Protein AF-A0A947FVB9-F1 (afdb_monomer_lite)

pLDDT: mean 87.25, std 13.69, range [56.94, 98.19]

Foldseek 3Di:
DVVVVVVPPDPPPPPPDPDDDDDDDDPVRVVVPDPDAQPDCFAADPPPRHGDVSHPD

Radius of gyration: 21.5 Å; chains: 1; bounding box: 34×34×54 Å

Sequence (57 aa):
MKDIFSFFEKPKDPLAFSAIRISLASPEKIREWSHGEVRKPETINYRTFKPERDGLF

Structure (mmCIF, N/CA/C/O backbone):
data_AF-A0A947FVB9-F1
#
_entry.id   AF-A0A947FVB9-F1
#
loop_
_atom_site.group_PDB
_atom_site.id
_atom_site.type_symbol
_atom_site.label_atom_id
_atom_site.label_alt_id
_atom_site.label_comp_id
_atom_site.label_asym_id
_atom_site.label_entity_id
_atom_site.label_seq_id
_atom_site.pdbx_PDB_ins_code
_atom_site.Cartn_x
_atom_site.Cartn_y
_atom_site.Cartn_z
_atom_site.occupancy
_atom_site.B_iso_or_equiv
_atom_site.auth_seq_id
_atom_site.auth_comp_id
_atom_site.auth_asym_id
_atom_site.auth_atom_id
_atom_site.pdbx_PDB_model_num
ATOM 1 N N . MET A 1 1 ? -2.346 22.611 -41.235 1.00 58.41 1 MET A N 1
ATOM 2 C CA . MET A 1 1 ? -2.151 21.390 -42.061 1.00 58.41 1 MET A CA 1
ATOM 3 C C . MET A 1 1 ? -1.548 20.229 -41.263 1.00 58.41 1 MET A C 1
ATOM 5 O O . MET A 1 1 ? -1.877 19.101 -41.585 1.00 58.41 1 MET A O 1
ATOM 9 N N . LYS A 1 2 ? -0.737 20.459 -40.213 1.00 56.94 2 LYS A N 1
ATOM 10 C CA . LYS A 1 2 ? -0.232 19.387 -39.326 1.00 56.94 2 LYS A CA 1
ATOM 11 C C . LYS A 1 2 ? -1.308 18.775 -38.405 1.00 56.94 2 LYS A C 1
ATOM 13 O O . LYS A 1 2 ? -1.214 17.601 -38.085 1.00 56.94 2 LYS A O 1
ATOM 18 N N . ASP A 1 3 ? -2.357 19.528 -38.072 1.00 63.16 3 ASP A N 1
ATOM 19 C CA . ASP A 1 3 ? -3.397 19.120 -37.104 1.00 63.16 3 ASP A CA 1
ATOM 20 C C . ASP A 1 3 ? -4.485 18.183 -37.653 1.00 63.16 3 ASP A C 1
ATOM 22 O O . ASP A 1 3 ? -5.262 17.624 -36.892 1.00 63.16 3 ASP A O 1
ATOM 26 N N . ILE A 1 4 ? -4.576 18.005 -38.975 1.00 68.94 4 ILE A N 1
ATOM 27 C CA . ILE A 1 4 ? -5.574 17.109 -39.594 1.00 68.94 4 ILE A CA 1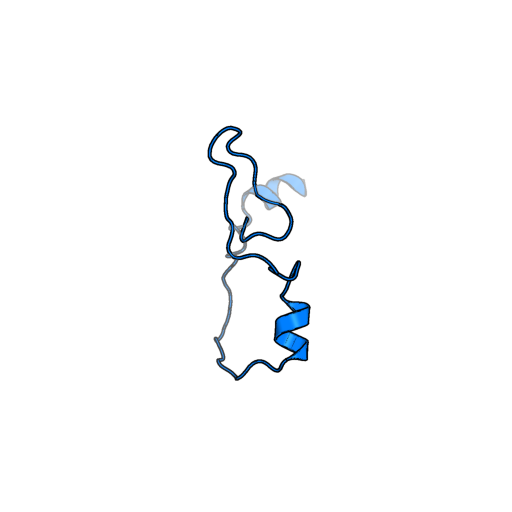
ATOM 28 C C . ILE A 1 4 ? -5.075 15.656 -39.576 1.00 68.94 4 ILE A C 1
ATOM 30 O O . ILE A 1 4 ? -5.864 14.718 -39.502 1.00 68.94 4 ILE A O 1
ATOM 34 N N . PHE A 1 5 ? -3.753 15.465 -39.609 1.00 63.03 5 PHE A N 1
ATOM 35 C CA . PHE A 1 5 ? -3.126 14.144 -39.637 1.00 63.03 5 PHE A CA 1
ATOM 36 C C . PHE A 1 5 ? -3.093 13.457 -38.265 1.00 63.03 5 PHE A C 1
ATOM 38 O O . PHE A 1 5 ? -3.075 12.231 -38.220 1.00 63.03 5 PHE A O 1
ATOM 45 N N . SER A 1 6 ? -3.160 14.210 -37.162 1.00 64.50 6 SER A N 1
ATOM 46 C CA . SER A 1 6 ? -3.239 13.651 -35.802 1.00 64.50 6 SER A CA 1
ATOM 47 C C . SER A 1 6 ? -4.571 12.949 -35.517 1.00 64.50 6 SER A C 1
ATOM 49 O O . SER A 1 6 ? -4.637 12.078 -34.658 1.00 64.50 6 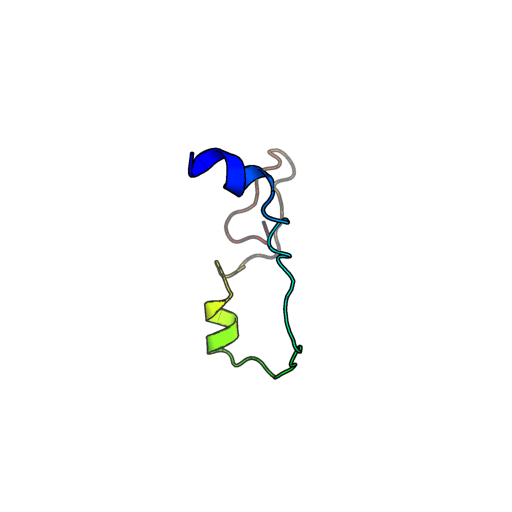SER A O 1
ATOM 51 N N . PHE A 1 7 ? -5.631 13.271 -36.266 1.00 64.56 7 PHE A N 1
ATOM 52 C CA . PHE A 1 7 ? -6.955 12.656 -36.112 1.00 64.56 7 PHE A CA 1
ATOM 53 C C . PHE A 1 7 ? -7.030 11.223 -36.677 1.00 64.56 7 PHE A C 1
ATOM 55 O O . PHE A 1 7 ? -7.927 10.462 -36.324 1.00 64.56 7 PHE A O 1
ATOM 62 N N . PHE A 1 8 ? -6.084 10.846 -37.547 1.00 69.50 8 PHE A N 1
ATOM 63 C CA . PHE A 1 8 ? -5.963 9.502 -38.126 1.00 69.50 8 PHE A CA 1
ATOM 64 C C . PHE A 1 8 ? -4.867 8.657 -37.460 1.00 69.50 8 PHE A C 1
ATOM 66 O O . PHE A 1 8 ? -4.645 7.513 -37.869 1.00 69.50 8 PHE A O 1
ATOM 73 N N . GLU A 1 9 ? -4.177 9.184 -36.443 1.00 70.19 9 GLU A N 1
ATOM 74 C CA . GLU A 1 9 ? -3.270 8.370 -35.640 1.00 70.19 9 GLU A CA 1
ATOM 75 C C . GLU A 1 9 ? -4.098 7.321 -34.893 1.00 70.19 9 GLU A C 1
ATOM 77 O O . GLU A 1 9 ? -4.943 7.639 -34.055 1.00 70.19 9 GLU A O 1
ATOM 82 N N . LYS A 1 10 ? -3.879 6.040 -35.225 1.00 66.88 10 LYS A N 1
ATOM 83 C CA . LYS A 1 10 ? -4.436 4.931 -34.444 1.00 66.88 10 LYS A CA 1
ATOM 84 C C . LYS A 1 10 ? -4.087 5.170 -32.971 1.00 66.88 10 LYS A C 1
ATOM 86 O O . LYS A 1 10 ? -2.934 5.522 -32.705 1.00 66.88 10 LYS A O 1
ATOM 91 N N . PRO A 1 11 ? -5.024 4.957 -32.026 1.00 69.69 11 PRO A N 1
ATOM 92 C CA . PRO A 1 11 ? -4.706 5.060 -30.611 1.00 69.69 11 PRO A CA 1
ATOM 93 C C . PRO A 1 11 ? -3.480 4.191 -30.360 1.00 69.69 11 PRO A C 1
ATOM 95 O O . PRO A 1 11 ? -3.467 3.014 -30.729 1.00 69.69 11 PRO A O 1
ATOM 98 N N . LYS A 1 12 ? -2.417 4.809 -29.838 1.00 65.69 12 LYS A N 1
ATOM 99 C CA . LYS A 1 12 ? -1.186 4.110 -29.494 1.00 65.69 12 LYS A CA 1
ATOM 100 C C . LYS A 1 12 ? -1.597 3.037 -28.501 1.00 65.69 12 LYS A C 1
ATOM 102 O O . LYS A 1 12 ? -1.972 3.378 -27.383 1.00 65.69 12 LYS A O 1
ATOM 107 N N . ASP A 1 13 ? -1.635 1.788 -28.959 1.00 68.31 13 ASP A N 1
ATOM 108 C CA . ASP A 1 13 ? -2.099 0.675 -28.146 1.00 68.31 13 ASP A CA 1
ATOM 109 C C . ASP A 1 13 ? -1.243 0.680 -26.873 1.00 68.31 13 ASP A C 1
ATOM 111 O O . ASP A 1 13 ? -0.018 0.523 -26.970 1.00 68.31 13 ASP A O 1
ATOM 115 N N . PRO A 1 14 ? -1.829 0.958 -25.693 1.00 65.75 14 PRO A N 1
ATOM 116 C CA . PRO A 1 14 ? -1.057 1.113 -24.466 1.00 65.75 14 PRO A CA 1
ATOM 117 C C . PRO A 1 14 ? -0.335 -0.186 -24.071 1.00 65.75 14 PRO A C 1
ATOM 119 O O . PRO A 1 14 ? 0.458 -0.183 -23.132 1.00 65.75 14 PRO A O 1
ATOM 122 N N . LEU A 1 15 ? -0.585 -1.283 -24.795 1.00 66.56 15 LEU A N 1
ATOM 123 C CA . LEU A 1 15 ? -0.112 -2.631 -24.523 1.00 66.56 15 LEU A CA 1
ATOM 124 C C . LEU A 1 15 ? 0.797 -3.204 -25.622 1.00 66.56 15 LEU A C 1
ATOM 126 O O . LEU A 1 15 ? 0.914 -4.421 -25.736 1.00 66.56 15 LEU A O 1
ATOM 130 N N . ALA A 1 16 ? 1.493 -2.375 -26.408 1.00 74.62 16 ALA A N 1
ATOM 131 C CA . ALA A 1 16 ? 2.516 -2.865 -27.340 1.00 74.62 16 ALA A CA 1
ATOM 132 C C . ALA A 1 16 ? 3.794 -3.347 -26.607 1.00 74.62 16 ALA A C 1
ATOM 134 O O . ALA A 1 16 ? 4.879 -2.791 -26.780 1.00 74.62 16 ALA A O 1
ATOM 135 N N . PHE A 1 17 ? 3.678 -4.372 -25.760 1.00 81.75 17 PHE A N 1
ATOM 136 C CA . PHE A 1 17 ? 4.807 -5.098 -25.185 1.00 81.75 17 PHE A CA 1
ATOM 137 C C . PHE A 1 17 ? 5.149 -6.304 -26.070 1.00 81.75 17 PHE A C 1
ATOM 139 O O . PHE A 1 17 ? 4.267 -7.006 -26.557 1.00 81.75 17 PHE A O 1
ATOM 146 N N . SER A 1 18 ? 6.439 -6.566 -26.287 1.00 88.25 18 SER A N 1
ATOM 147 C CA . SER A 1 18 ? 6.896 -7.733 -27.059 1.00 88.25 18 SER A CA 1
ATOM 148 C C . SER A 1 18 ? 6.976 -9.011 -26.219 1.00 88.25 18 SER A C 1
ATOM 150 O O . SER A 1 18 ? 6.910 -10.109 -26.766 1.00 88.25 18 SER A O 1
ATOM 152 N N . ALA A 1 19 ? 7.127 -8.877 -24.897 1.00 88.25 19 ALA A N 1
ATOM 153 C CA . ALA A 1 19 ? 7.202 -9.981 -23.945 1.00 88.25 19 ALA A CA 1
ATOM 154 C C . ALA A 1 19 ? 6.914 -9.505 -22.510 1.00 88.25 19 ALA A C 1
ATOM 156 O O . ALA A 1 19 ? 7.055 -8.323 -22.196 1.00 88.25 19 ALA A O 1
ATOM 157 N N . ILE A 1 20 ? 6.568 -10.447 -21.628 1.00 92.81 20 ILE A N 1
ATOM 158 C CA . ILE A 1 20 ? 6.379 -10.241 -20.184 1.00 92.81 20 ILE A CA 1
ATOM 159 C C . ILE A 1 20 ? 7.381 -11.125 -19.433 1.00 92.81 20 ILE A C 1
ATOM 161 O O . ILE A 1 20 ? 7.649 -12.254 -19.843 1.00 92.81 20 ILE A O 1
ATOM 165 N N . ARG A 1 21 ? 7.931 -10.624 -18.321 1.00 93.69 21 ARG A N 1
ATOM 166 C CA . ARG A 1 21 ? 8.850 -11.363 -17.444 1.00 93.69 21 ARG A CA 1
ATOM 167 C C . ARG A 1 21 ? 8.326 -11.380 -16.012 1.00 93.69 21 ARG A C 1
ATOM 169 O O . ARG A 1 21 ? 7.801 -10.381 -15.535 1.00 93.69 21 ARG A O 1
ATOM 176 N N . ILE A 1 22 ? 8.544 -12.499 -15.323 1.00 96.44 22 ILE A N 1
ATOM 177 C CA . ILE A 1 22 ? 8.313 -12.656 -13.885 1.00 96.44 22 ILE A CA 1
ATOM 178 C C . ILE A 1 22 ? 9.651 -12.796 -13.145 1.00 96.44 22 ILE A C 1
ATOM 180 O O . ILE A 1 22 ? 10.590 -13.418 -13.647 1.00 96.44 22 ILE A O 1
ATOM 184 N N . SER A 1 23 ? 9.755 -12.189 -11.966 1.00 96.06 23 SER A N 1
ATOM 185 C CA . SER A 1 23 ? 10.924 -12.265 -11.084 1.00 96.06 23 SER A CA 1
ATOM 186 C C . SER A 1 23 ? 10.522 -11.979 -9.640 1.00 96.06 23 SER A C 1
ATOM 188 O O . SER A 1 23 ? 9.481 -11.373 -9.395 1.00 96.06 23 SER A O 1
ATOM 190 N N . LEU A 1 24 ? 11.364 -12.370 -8.683 1.00 97.50 24 LEU A N 1
ATOM 191 C CA . LEU A 1 24 ? 11.179 -11.991 -7.283 1.00 97.50 24 LEU A CA 1
ATOM 192 C C . LEU A 1 24 ? 11.487 -10.501 -7.086 1.00 97.50 24 LEU A C 1
ATOM 194 O O . LEU A 1 24 ? 12.478 -9.993 -7.610 1.00 97.50 24 LEU A O 1
ATOM 198 N N . ALA A 1 25 ? 10.634 -9.813 -6.328 1.00 97.75 25 ALA A N 1
ATOM 199 C CA . ALA A 1 25 ? 10.854 -8.429 -5.926 1.00 97.75 25 ALA A CA 1
ATOM 200 C C . ALA A 1 25 ? 11.712 -8.378 -4.652 1.00 97.75 25 ALA A C 1
ATOM 202 O O . ALA A 1 25 ? 11.490 -9.156 -3.723 1.00 97.75 25 ALA A O 1
ATOM 203 N N . SER A 1 26 ? 12.680 -7.460 -4.600 1.00 98.06 26 SER A N 1
ATOM 204 C CA . SER A 1 26 ? 13.452 -7.201 -3.380 1.00 98.06 26 SER A CA 1
ATOM 205 C C . SER A 1 26 ? 12.652 -6.335 -2.392 1.00 98.06 26 SER A C 1
ATOM 207 O O . SER A 1 26 ? 11.712 -5.646 -2.807 1.00 98.06 26 SER A O 1
ATOM 209 N N . PRO A 1 27 ? 13.020 -6.305 -1.096 1.00 98.19 27 PRO A N 1
ATOM 210 C CA . PRO A 1 27 ? 12.385 -5.416 -0.121 1.00 98.19 27 PRO A CA 1
ATOM 211 C C . PRO A 1 27 ? 12.413 -3.937 -0.533 1.00 98.19 27 PRO A C 1
ATOM 213 O O . PRO A 1 27 ? 11.443 -3.215 -0.318 1.00 9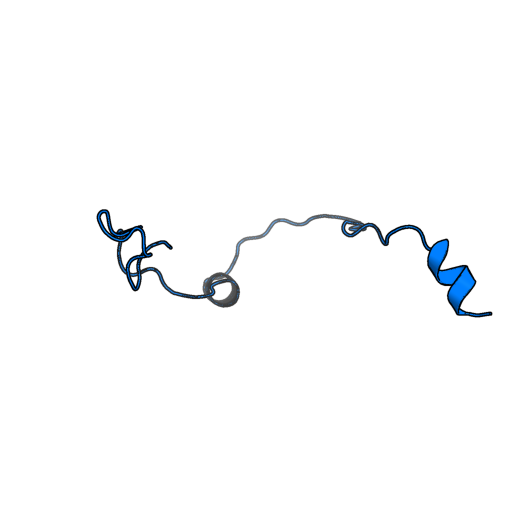8.19 27 PRO A O 1
ATOM 216 N N . GLU A 1 28 ? 13.499 -3.483 -1.161 1.00 97.75 28 GLU A N 1
ATOM 217 C CA . GLU A 1 28 ? 13.641 -2.117 -1.676 1.00 97.75 28 GLU A CA 1
ATOM 218 C C . GLU A 1 28 ? 12.635 -1.857 -2.796 1.00 97.75 28 GLU A C 1
ATOM 220 O O . GLU A 1 28 ? 11.979 -0.817 -2.797 1.00 97.75 28 GLU A O 1
ATOM 225 N N . LYS A 1 29 ? 12.454 -2.829 -3.702 1.00 97.56 29 LYS A N 1
ATOM 226 C CA . LYS A 1 29 ? 11.506 -2.715 -4.813 1.00 97.56 29 LYS A CA 1
ATOM 227 C C . LYS A 1 29 ? 10.057 -2.644 -4.332 1.00 97.56 29 LYS A C 1
ATOM 229 O O . LYS A 1 29 ? 9.277 -1.854 -4.849 1.00 97.56 29 LYS A O 1
ATOM 234 N N . ILE A 1 30 ? 9.714 -3.428 -3.309 1.00 97.88 30 ILE A N 1
ATOM 235 C CA . ILE A 1 30 ? 8.384 -3.402 -2.681 1.00 97.88 30 ILE A CA 1
ATOM 236 C C . ILE A 1 30 ? 8.115 -2.032 -2.041 1.00 97.88 30 ILE A C 1
ATOM 238 O O . ILE A 1 30 ? 7.017 -1.498 -2.171 1.00 97.88 30 ILE A O 1
ATOM 242 N N . ARG A 1 31 ? 9.118 -1.437 -1.381 1.00 97.00 31 ARG A N 1
ATOM 243 C CA . ARG A 1 31 ? 8.999 -0.090 -0.798 1.00 97.00 31 ARG A CA 1
ATOM 244 C C . ARG A 1 31 ? 8.875 0.997 -1.862 1.00 97.00 31 ARG A C 1
ATOM 246 O O . ARG A 1 31 ? 8.098 1.917 -1.662 1.00 97.00 31 ARG A O 1
ATOM 253 N N . GLU A 1 32 ? 9.599 0.879 -2.975 1.00 97.62 32 GLU A N 1
ATOM 254 C CA . GLU A 1 32 ? 9.511 1.805 -4.116 1.00 97.62 32 GLU A CA 1
ATOM 255 C C . GLU A 1 32 ? 8.100 1.837 -4.725 1.00 97.62 32 GLU A C 1
ATOM 257 O O . GLU A 1 32 ? 7.622 2.894 -5.123 1.00 97.62 32 GLU A O 1
ATOM 262 N N . TRP A 1 33 ? 7.418 0.689 -4.778 1.00 97.38 33 TRP A N 1
ATOM 263 C CA . TRP A 1 33 ? 6.033 0.599 -5.253 1.00 97.38 33 TRP A CA 1
ATOM 264 C C . TRP A 1 33 ? 5.000 1.104 -4.249 1.00 97.38 33 TRP A C 1
ATOM 266 O O . TRP A 1 33 ? 3.859 1.372 -4.624 1.00 97.38 33 TRP A O 1
ATOM 276 N N . SER A 1 34 ? 5.365 1.180 -2.972 1.00 97.00 34 SER A N 1
ATOM 277 C CA . SER A 1 34 ? 4.437 1.568 -1.923 1.00 97.00 34 SER A CA 1
ATOM 278 C C . SER A 1 34 ? 4.239 3.081 -1.884 1.00 97.00 34 SER A C 1
ATOM 280 O O . SER A 1 34 ? 5.187 3.859 -1.953 1.00 97.00 34 SER A O 1
ATOM 282 N N . HIS A 1 35 ? 2.988 3.497 -1.689 1.00 96.06 35 HIS A N 1
ATOM 283 C CA . HIS A 1 35 ? 2.613 4.894 -1.456 1.00 96.06 35 HIS A CA 1
ATOM 284 C C . HIS A 1 35 ? 2.408 5.224 0.031 1.00 96.06 35 HIS A C 1
ATOM 286 O O . HIS A 1 35 ? 2.086 6.360 0.373 1.00 96.06 35 HIS A O 1
ATOM 292 N N . GLY A 1 36 ? 2.588 4.249 0.922 1.00 95.12 36 GLY A N 1
ATOM 293 C CA . GLY A 1 36 ? 2.369 4.412 2.353 1.00 95.12 36 GLY A CA 1
ATOM 294 C C . GLY A 1 36 ? 2.361 3.074 3.086 1.00 95.12 36 GLY A C 1
ATOM 295 O O . GLY A 1 36 ? 2.121 2.020 2.503 1.00 95.12 36 GLY A O 1
ATOM 296 N N . GLU A 1 37 ? 2.646 3.110 4.382 1.00 96.31 37 GLU A N 1
ATOM 297 C CA . GLU A 1 37 ? 2.589 1.934 5.249 1.00 96.31 37 GLU A CA 1
ATOM 298 C C . GLU A 1 37 ? 1.230 1.876 5.955 1.00 96.31 37 GLU A C 1
ATOM 300 O O . GLU A 1 37 ? 0.863 2.812 6.666 1.00 96.31 37 GLU A O 1
ATOM 305 N N . VAL A 1 38 ? 0.513 0.761 5.803 1.00 97.00 38 VAL A N 1
ATOM 306 C CA . VAL A 1 38 ? -0.693 0.472 6.589 1.00 97.00 38 VAL A CA 1
ATOM 307 C C . VAL A 1 38 ? -0.259 -0.055 7.952 1.00 97.00 38 VAL A C 1
ATOM 309 O O . VAL A 1 38 ? 0.403 -1.088 8.043 1.00 97.00 38 VAL A O 1
ATOM 312 N N . ARG A 1 39 ? -0.626 0.656 9.019 1.00 96.81 39 ARG A N 1
ATOM 313 C CA . ARG A 1 39 ? -0.236 0.315 10.403 1.00 96.81 39 ARG A CA 1
ATOM 314 C C . ARG A 1 39 ? -1.376 -0.282 11.212 1.00 96.81 39 ARG A C 1
ATOM 316 O O . ARG A 1 39 ? -1.159 -0.795 12.307 1.00 96.81 39 ARG A O 1
ATOM 323 N N . LYS A 1 40 ? -2.587 -0.163 10.688 1.00 97.12 40 LYS A N 1
ATOM 324 C CA . LYS A 1 40 ? -3.842 -0.366 11.389 1.00 97.12 40 LYS A CA 1
ATOM 325 C C . LYS A 1 40 ? -4.773 -1.216 10.521 1.00 97.12 40 LYS A C 1
ATOM 327 O O . LYS A 1 40 ? -4.860 -0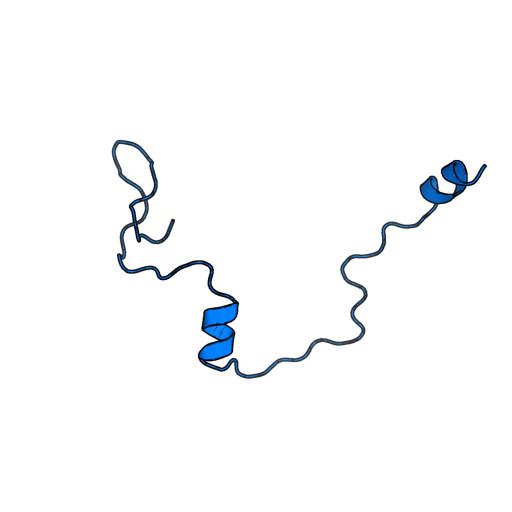.957 9.323 1.00 97.12 40 LYS A O 1
ATOM 332 N N . PRO A 1 41 ? -5.435 -2.250 11.070 1.00 96.62 41 PRO A N 1
ATOM 333 C CA . PRO A 1 41 ? -6.334 -3.105 10.294 1.00 96.62 41 PRO A CA 1
ATOM 334 C C . PRO A 1 41 ? -7.691 -2.444 9.999 1.00 96.62 41 PRO A C 1
ATOM 336 O O . PRO A 1 41 ? -8.532 -3.042 9.327 1.00 96.62 41 PRO A O 1
ATOM 339 N N . GLU A 1 42 ? -7.942 -1.246 10.529 1.00 97.00 42 GLU A N 1
ATOM 340 C CA . GLU A 1 42 ? -9.183 -0.513 10.323 1.00 97.00 42 GLU A CA 1
ATOM 341 C C . GLU A 1 42 ? -9.350 -0.049 8.867 1.00 97.00 42 GLU A C 1
ATOM 343 O O . GLU A 1 42 ? -8.388 0.178 8.132 1.00 97.00 42 GLU A O 1
ATOM 348 N N . THR A 1 43 ? -10.607 0.088 8.441 1.00 96.06 43 THR A N 1
ATOM 349 C CA . THR A 1 43 ? -10.965 0.426 7.061 1.00 96.06 43 THR A CA 1
ATOM 350 C C . THR A 1 43 ? -11.616 1.803 6.989 1.00 96.06 43 THR A C 1
ATOM 352 O O . THR A 1 43 ? -10.944 2.812 6.791 1.00 96.06 43 THR A O 1
ATOM 355 N N . ILE A 1 44 ? -12.928 1.858 7.194 1.00 97.00 44 ILE A N 1
ATOM 356 C CA . ILE A 1 44 ? -13.721 3.081 7.186 1.00 97.00 44 ILE A CA 1
ATOM 357 C C . ILE A 1 44 ? -14.446 3.240 8.514 1.00 97.00 44 ILE A C 1
ATOM 359 O O . ILE A 1 44 ? -14.877 2.273 9.147 1.00 97.00 44 ILE A O 1
ATOM 363 N N . ASN A 1 45 ? -14.649 4.487 8.908 1.00 96.81 45 ASN A N 1
ATOM 364 C CA . ASN A 1 45 ? -15.456 4.805 10.063 1.00 96.81 45 ASN A CA 1
ATOM 365 C C . ASN A 1 45 ? -16.930 4.453 9.811 1.00 96.81 45 ASN A C 1
ATOM 367 O O . ASN A 1 45 ? -17.530 4.940 8.853 1.00 96.81 45 ASN A O 1
ATOM 371 N N . TYR A 1 46 ? -17.559 3.699 10.714 1.00 95.44 46 TYR A N 1
ATOM 372 C CA . TYR A 1 46 ? -18.949 3.262 10.520 1.00 95.44 46 TYR A CA 1
ATOM 373 C C . TYR A 1 46 ? -19.989 4.394 10.541 1.00 95.44 46 TYR A C 1
ATOM 375 O O . TYR A 1 46 ? -21.084 4.215 10.017 1.00 95.44 46 TYR A O 1
ATOM 383 N N . ARG A 1 47 ? -19.688 5.543 11.169 1.00 95.81 47 ARG A N 1
ATOM 384 C CA . ARG A 1 47 ? -20.623 6.681 11.250 1.00 95.81 47 ARG A CA 1
ATOM 385 C C . ARG A 1 47 ? -20.411 7.679 10.126 1.00 95.81 47 ARG A C 1
ATOM 387 O O . ARG A 1 47 ? -21.375 8.174 9.558 1.00 95.81 47 ARG A O 1
ATOM 394 N N . THR A 1 48 ? -19.153 8.034 9.870 1.00 96.62 48 THR A N 1
ATOM 395 C CA . THR A 1 48 ? -18.816 9.118 8.933 1.00 96.62 48 THR A CA 1
ATOM 396 C C . THR A 1 48 ? -18.486 8.622 7.530 1.00 96.62 48 THR A C 1
ATOM 398 O O . THR A 1 48 ? -18.397 9.443 6.621 1.00 96.62 48 THR A O 1
ATOM 401 N N . PHE A 1 49 ? -18.275 7.312 7.362 1.00 96.06 49 PHE A N 1
ATOM 402 C CA . PHE A 1 49 ? -17.804 6.671 6.129 1.00 96.06 49 PHE A CA 1
ATOM 403 C C . PHE A 1 49 ? -16.486 7.242 5.589 1.00 96.06 49 PHE A C 1
ATOM 405 O O . PHE A 1 49 ? -16.145 7.042 4.425 1.00 96.06 49 PHE A O 1
ATOM 412 N N . LYS A 1 50 ? -15.728 7.951 6.434 1.00 97.19 50 LYS A N 1
ATOM 413 C CA . LYS A 1 50 ? -14.387 8.433 6.107 1.00 97.19 50 LYS A CA 1
ATOM 414 C C . LYS A 1 50 ? -13.359 7.324 6.359 1.00 97.19 50 LYS A C 1
ATOM 416 O O . LYS A 1 50 ? -13.541 6.57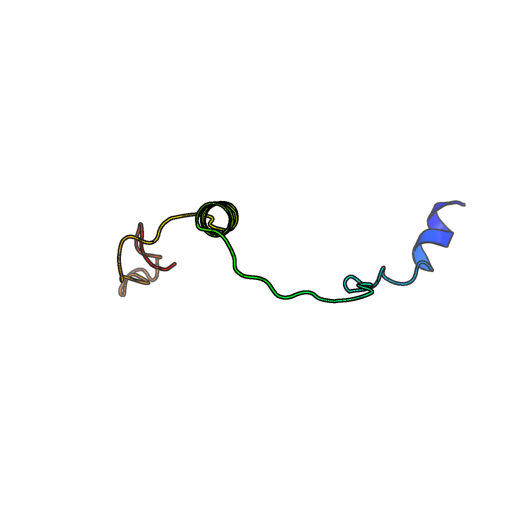7 7.324 1.00 97.19 50 LYS A O 1
ATOM 421 N N . PRO A 1 51 ? -12.297 7.227 5.543 1.00 96.81 51 PRO A N 1
ATOM 422 C CA . PRO A 1 51 ? -11.192 6.314 5.806 1.00 96.81 51 PRO A CA 1
ATOM 423 C C . PRO A 1 51 ? -10.553 6.574 7.169 1.00 96.81 51 PRO A C 1
ATOM 425 O O . PRO A 1 51 ? -10.430 7.725 7.604 1.00 96.81 51 PRO A O 1
ATOM 428 N N . GLU A 1 52 ? -10.166 5.498 7.844 1.00 95.94 52 GLU A N 1
ATOM 429 C CA . GLU A 1 52 ? -9.439 5.586 9.104 1.00 95.94 52 GLU A CA 1
ATOM 430 C C . GLU A 1 52 ? -7.962 5.893 8.845 1.00 95.94 52 GLU A C 1
ATOM 432 O O . GLU A 1 52 ? -7.320 5.313 7.971 1.00 95.94 52 GLU A O 1
ATOM 437 N N . ARG A 1 53 ? -7.393 6.820 9.623 1.00 94.19 53 ARG A N 1
ATOM 438 C CA . ARG A 1 53 ? -5.990 7.214 9.453 1.00 94.19 53 ARG A CA 1
ATOM 439 C C . ARG A 1 53 ? -5.060 6.034 9.745 1.00 94.19 53 ARG A C 1
ATOM 441 O O . ARG A 1 53 ? -5.155 5.429 10.814 1.00 94.19 53 ARG A O 1
ATOM 448 N N . ASP A 1 54 ? -4.114 5.811 8.834 1.00 94.12 54 ASP A N 1
ATOM 449 C CA . ASP A 1 54 ? -3.157 4.693 8.816 1.00 94.12 54 ASP A CA 1
ATOM 450 C C . ASP A 1 54 ? -3.805 3.312 8.572 1.00 94.12 54 ASP A C 1
ATOM 452 O O . ASP A 1 54 ? -3.132 2.286 8.719 1.00 94.12 54 ASP A O 1
ATOM 456 N N . GLY A 1 55 ? -5.099 3.300 8.225 1.00 94.12 55 GLY A N 1
ATOM 457 C CA . GLY A 1 55 ? -5.869 2.117 7.862 1.00 94.12 55 GLY A CA 1
ATOM 458 C C . GLY A 1 55 ? -5.635 1.674 6.419 1.00 94.12 55 GLY A C 1
ATOM 459 O O . GLY A 1 55 ? -4.748 2.165 5.723 1.00 94.12 55 GLY A O 1
ATOM 460 N N . LEU A 1 56 ? -6.439 0.715 5.965 1.00 94.50 56 LEU A N 1
ATOM 461 C CA . LEU A 1 56 ? -6.311 0.133 4.624 1.00 94.50 56 LEU A CA 1
ATOM 462 C C . LEU A 1 56 ? -6.726 1.089 3.484 1.00 94.50 56 LEU A C 1
ATOM 464 O O . LEU A 1 56 ? -6.382 0.833 2.331 1.00 94.50 56 LEU A O 1
ATOM 468 N N . PHE A 1 57 ? -7.482 2.146 3.795 1.00 92.94 57 PHE A N 1
ATOM 469 C CA . PHE A 1 57 ? -8.105 3.060 2.831 1.00 92.94 57 PHE A CA 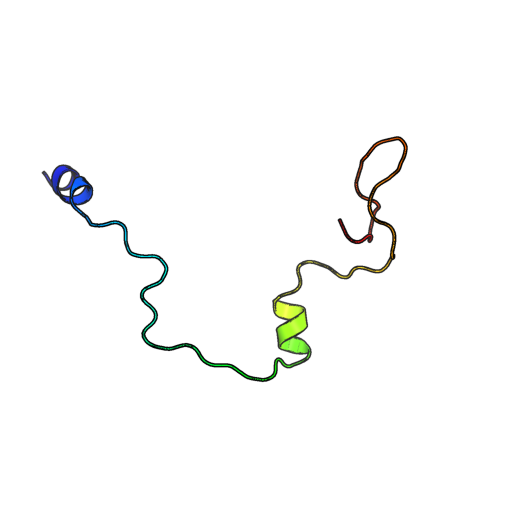1
ATOM 470 C C . PHE A 1 57 ? -7.596 4.494 2.976 1.00 92.94 57 PHE A C 1
ATOM 472 O O . PHE A 1 57 ? -7.301 4.910 4.118 1.00 92.94 57 PHE A O 1
#

Secondary structure (DSSP, 8-state):
-TTTGGGGS----TT--S-----PPPHHHHHHH-S--------B-TTT-PBPTTS--